Protein AF-A0A7Z9ITQ6-F1 (afdb_monomer_lite)

pLDDT: mean 70.05, std 17.31, range [33.81, 90.81]

Structure (mmCIF, N/CA/C/O backbone):
data_AF-A0A7Z9ITQ6-F1
#
_entry.id   AF-A0A7Z9ITQ6-F1
#
loop_
_atom_site.group_PDB
_atom_site.id
_atom_site.type_symbol
_atom_site.label_atom_id
_atom_site.label_alt_id
_atom_site.label_comp_id
_atom_site.label_asym_id
_atom_site.label_entity_id
_atom_site.label_seq_id
_atom_site.pdbx_PDB_ins_code
_atom_site.Cartn_x
_atom_site.Cartn_y
_atom_site.Cartn_z
_atom_site.occupancy
_atom_site.B_iso_or_equiv
_atom_site.auth_seq_id
_atom_site.auth_comp_id
_atom_site.auth_asym_id
_atom_site.auth_atom_id
_atom_site.pdbx_PDB_model_num
ATOM 1 N N . MET A 1 1 ? 19.413 -4.310 -3.654 1.00 45.41 1 MET A N 1
ATOM 2 C CA . MET A 1 1 ? 19.263 -5.150 -2.440 1.00 45.41 1 MET A CA 1
ATOM 3 C C . MET A 1 1 ? 18.713 -4.394 -1.232 1.00 45.41 1 MET A C 1
ATOM 5 O O . MET A 1 1 ? 17.780 -4.900 -0.629 1.00 45.41 1 MET A O 1
ATOM 9 N N . LEU A 1 2 ? 19.191 -3.185 -0.904 1.00 34.72 2 LEU A N 1
ATOM 10 C CA . LEU A 1 2 ? 18.734 -2.433 0.282 1.00 34.72 2 LEU A CA 1
ATOM 11 C C . LEU A 1 2 ? 17.208 -2.178 0.331 1.00 34.72 2 LEU A C 1
ATOM 13 O O . LEU A 1 2 ? 16.592 -2.287 1.383 1.00 34.72 2 LEU A O 1
ATOM 17 N N . LYS A 1 3 ? 16.576 -1.914 -0.822 1.00 33.81 3 LYS A N 1
ATOM 18 C CA . LYS A 1 3 ? 15.134 -1.613 -0.918 1.00 33.81 3 LYS A CA 1
ATOM 19 C C . LYS A 1 3 ? 14.226 -2.815 -0.610 1.00 33.81 3 LYS A C 1
ATOM 21 O O . LYS A 1 3 ? 13.152 -2.634 -0.055 1.00 33.81 3 LYS A O 1
ATOM 26 N N . THR A 1 4 ? 14.664 -4.034 -0.926 1.00 35.34 4 THR A N 1
ATOM 27 C CA . THR A 1 4 ? 13.891 -5.269 -0.694 1.00 35.34 4 THR A CA 1
ATOM 28 C C . THR A 1 4 ? 13.848 -5.637 0.791 1.00 35.34 4 THR A C 1
ATOM 30 O O . THR A 1 4 ? 12.830 -6.118 1.279 1.00 35.34 4 THR A O 1
ATOM 33 N N . VAL A 1 5 ? 14.929 -5.349 1.521 1.00 36.81 5 VAL A N 1
ATOM 34 C CA . VAL A 1 5 ? 15.033 -5.587 2.970 1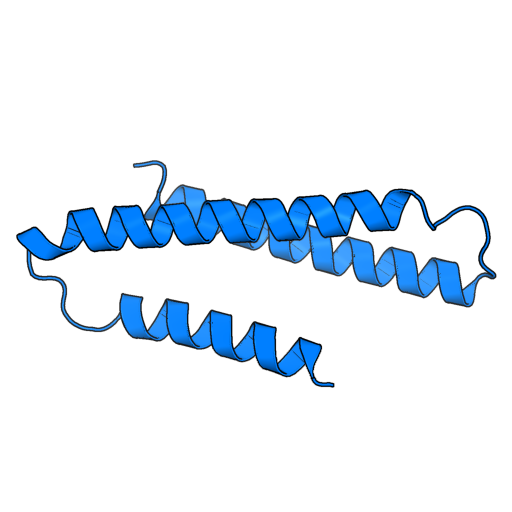.00 36.81 5 VAL A CA 1
ATOM 35 C C . VAL A 1 5 ? 14.080 -4.675 3.751 1.00 36.81 5 VAL A C 1
ATOM 37 O O . VAL A 1 5 ? 13.440 -5.123 4.696 1.00 36.81 5 VAL A O 1
ATOM 40 N N . ILE A 1 6 ? 13.909 -3.423 3.313 1.00 45.56 6 ILE A N 1
ATOM 41 C CA . ILE A 1 6 ? 13.018 -2.455 3.974 1.00 45.56 6 ILE A CA 1
ATOM 42 C C . ILE A 1 6 ? 11.551 -2.913 3.908 1.00 45.56 6 ILE A C 1
ATOM 44 O O . ILE A 1 6 ? 10.849 -2.861 4.913 1.00 45.56 6 ILE A O 1
ATOM 48 N N . VAL A 1 7 ? 11.098 -3.427 2.758 1.00 45.81 7 VAL A N 1
ATOM 49 C CA . VAL A 1 7 ? 9.707 -3.886 2.569 1.00 45.81 7 VAL A CA 1
ATOM 50 C C . VAL A 1 7 ? 9.381 -5.096 3.453 1.00 45.81 7 VAL A C 1
ATOM 52 O O . VAL A 1 7 ? 8.307 -5.149 4.050 1.00 45.81 7 VAL A O 1
ATOM 55 N N . ALA A 1 8 ? 10.317 -6.040 3.593 1.00 42.53 8 ALA A N 1
ATOM 56 C CA . ALA A 1 8 ? 10.130 -7.215 4.443 1.00 42.53 8 ALA A CA 1
ATOM 57 C C . ALA A 1 8 ? 10.061 -6.856 5.941 1.00 42.53 8 ALA A C 1
ATOM 59 O O . ALA A 1 8 ? 9.229 -7.402 6.667 1.00 42.53 8 ALA A O 1
ATOM 60 N N . CYS A 1 9 ? 10.881 -5.902 6.399 1.00 43.19 9 CYS A N 1
ATOM 61 C CA . CYS A 1 9 ? 10.867 -5.441 7.791 1.00 43.19 9 CYS A CA 1
ATOM 62 C C . CYS A 1 9 ? 9.580 -4.681 8.149 1.00 43.19 9 CYS A C 1
ATOM 64 O O . CYS A 1 9 ? 9.050 -4.869 9.242 1.00 43.19 9 CYS A O 1
ATOM 66 N N . VAL A 1 10 ? 9.043 -3.871 7.229 1.00 46.44 10 VAL A N 1
ATOM 67 C CA . VAL A 1 10 ? 7.763 -3.168 7.433 1.00 46.44 10 VAL A CA 1
ATOM 68 C C . VAL A 1 10 ? 6.604 -4.164 7.530 1.00 46.44 10 VAL A C 1
ATOM 70 O O . VAL A 1 10 ? 5.761 -4.027 8.412 1.00 46.44 10 VAL A O 1
ATOM 73 N N . GLY A 1 11 ? 6.598 -5.209 6.693 1.00 45.41 11 GLY A N 1
ATOM 74 C CA . GLY A 1 11 ? 5.610 -6.286 6.782 1.00 45.41 11 GLY A CA 1
ATOM 75 C C . GLY A 1 11 ? 5.631 -6.998 8.140 1.00 45.41 11 GLY A C 1
ATOM 76 O O . GLY A 1 11 ? 4.585 -7.173 8.755 1.00 45.41 11 GLY A O 1
ATOM 77 N N . LEU A 1 12 ? 6.815 -7.355 8.648 1.00 46.44 12 LEU A N 1
ATOM 78 C CA . LEU A 1 12 ? 6.969 -8.032 9.945 1.00 46.44 12 LEU A CA 1
ATOM 79 C C . LEU A 1 12 ? 6.531 -7.174 11.142 1.00 46.44 12 LEU A C 1
ATOM 81 O O . LEU A 1 12 ? 5.880 -7.707 12.038 1.00 46.44 12 LEU A O 1
ATOM 85 N N . LEU A 1 13 ? 6.827 -5.869 11.137 1.00 49.34 13 LEU A N 1
ATOM 86 C CA . LEU A 1 13 ? 6.400 -4.943 12.198 1.00 49.34 13 LEU A CA 1
ATOM 87 C C . LEU A 1 13 ? 4.871 -4.814 12.267 1.00 49.34 13 LEU A C 1
ATOM 89 O O . LEU A 1 13 ? 4.290 -4.844 13.352 1.00 49.34 13 LEU A O 1
ATOM 93 N N . ILE A 1 14 ? 4.212 -4.773 11.105 1.00 54.25 14 ILE A N 1
ATOM 94 C CA . ILE A 1 14 ? 2.746 -4.738 10.999 1.00 54.25 14 ILE A CA 1
ATOM 95 C C . ILE A 1 14 ? 2.110 -6.010 11.591 1.00 54.25 14 ILE A C 1
ATOM 97 O O . ILE A 1 14 ? 1.074 -5.935 12.251 1.00 54.25 14 ILE A O 1
ATOM 101 N N . PHE A 1 15 ? 2.731 -7.181 11.406 1.00 50.50 15 PHE A N 1
ATOM 102 C CA . PHE A 1 15 ? 2.215 -8.442 11.954 1.00 50.50 15 PHE A CA 1
ATOM 103 C C . PHE A 1 15 ? 2.551 -8.663 13.436 1.00 50.50 15 PHE A C 1
ATOM 105 O O . PHE A 1 15 ? 1.765 -9.308 14.134 1.00 50.50 15 PHE A O 1
ATOM 112 N N . SER A 1 16 ? 3.679 -8.146 13.942 1.00 49.31 16 SER A N 1
ATOM 113 C CA . SER A 1 16 ? 4.041 -8.293 15.360 1.00 49.31 16 SER A CA 1
ATOM 114 C C . SER A 1 16 ? 3.132 -7.484 16.284 1.00 49.31 16 SER A C 1
ATOM 116 O O . SER A 1 16 ? 2.749 -7.979 17.342 1.00 49.31 16 SER A O 1
ATOM 118 N N . GLU A 1 17 ? 2.718 -6.287 15.865 1.00 49.06 17 GLU A N 1
ATOM 119 C CA . GLU A 1 17 ? 1.804 -5.440 16.646 1.00 49.06 17 GLU A CA 1
ATOM 120 C C . GLU A 1 17 ? 0.343 -5.914 16.569 1.00 49.06 17 GLU A C 1
ATOM 122 O O . GLU A 1 17 ? -0.454 -5.643 17.463 1.00 49.06 17 GLU A O 1
ATOM 127 N N . ALA A 1 18 ? -0.014 -6.691 15.541 1.00 51.06 18 ALA A N 1
ATOM 128 C CA . ALA A 1 18 ? -1.356 -7.252 15.397 1.00 51.06 18 ALA A CA 1
ATOM 129 C C . ALA A 1 18 ? -1.628 -8.463 16.315 1.00 51.06 18 ALA A C 1
ATOM 131 O O . ALA A 1 18 ? -2.789 -8.831 16.498 1.00 51.06 18 ALA A O 1
ATOM 132 N N . LYS A 1 19 ? -0.589 -9.108 16.875 1.00 47.12 19 LYS A N 1
ATOM 133 C CA . LYS A 1 19 ? -0.727 -10.382 17.611 1.00 47.12 19 LYS A CA 1
ATOM 134 C C . LYS A 1 19 ? -0.562 -10.271 19.135 1.00 47.12 19 LYS A C 1
ATOM 136 O O . LYS A 1 19 ? -0.975 -11.192 19.835 1.00 47.12 19 LYS A O 1
ATOM 141 N N . ALA A 1 20 ? 0.006 -9.186 19.660 1.00 43.62 20 ALA A N 1
ATOM 142 C CA . ALA A 1 20 ? 0.254 -9.032 21.095 1.00 43.62 20 ALA A CA 1
ATOM 143 C C . ALA A 1 20 ? -0.819 -8.152 21.773 1.00 43.62 20 ALA A C 1
ATOM 145 O O . ALA A 1 20 ? -0.877 -6.952 21.548 1.00 43.62 20 ALA A O 1
ATOM 146 N N . ASP A 1 21 ? -1.666 -8.799 22.579 1.00 45.97 21 ASP A N 1
ATOM 147 C CA . ASP A 1 21 ? -2.540 -8.273 23.643 1.00 45.97 21 ASP A CA 1
ATOM 148 C C . ASP A 1 21 ? -3.340 -6.971 23.417 1.00 45.97 21 ASP A C 1
ATOM 150 O O . ASP A 1 21 ? -2.866 -5.846 23.549 1.00 45.97 21 ASP A O 1
ATOM 154 N N . TYR A 1 22 ? -4.650 -7.139 23.208 1.00 49.69 22 TYR A N 1
ATOM 155 C CA . TYR A 1 22 ? -5.621 -6.071 22.956 1.00 49.69 22 TYR A CA 1
ATOM 156 C C . TYR A 1 22 ? -6.528 -5.820 24.190 1.00 49.69 22 TYR A C 1
ATOM 158 O O . TYR A 1 22 ? -7.679 -6.274 24.223 1.00 49.69 22 TYR A O 1
ATOM 166 N N . GLN A 1 23 ? -6.064 -5.047 25.185 1.00 49.09 23 GLN A N 1
ATOM 167 C CA . GLN A 1 23 ? -6.915 -4.445 26.240 1.00 49.09 23 GLN A CA 1
ATOM 168 C C . GLN A 1 23 ? -7.513 -3.087 25.804 1.00 49.09 23 GLN A C 1
ATOM 170 O O . GLN A 1 23 ? -6.928 -2.349 25.019 1.00 49.09 23 GLN A O 1
ATOM 175 N N . ALA A 1 24 ? -8.731 -2.787 26.269 1.00 54.75 24 ALA A N 1
ATOM 176 C CA . ALA A 1 24 ? -9.729 -1.938 25.598 1.00 54.75 24 ALA A CA 1
ATOM 177 C C . ALA A 1 24 ? -9.433 -0.429 25.369 1.00 54.75 24 ALA A C 1
ATOM 179 O O . ALA A 1 24 ? -9.870 0.053 24.325 1.00 54.75 24 ALA A O 1
ATOM 180 N N . PRO A 1 25 ? -8.714 0.330 26.221 1.00 50.66 25 PRO A N 1
ATOM 181 C CA . PRO A 1 25 ? -8.497 1.768 25.982 1.00 50.66 25 PRO A CA 1
ATOM 182 C C . PRO A 1 25 ? -7.379 2.076 24.971 1.00 50.66 25 PRO A C 1
ATOM 184 O O . PRO A 1 25 ? -7.492 3.028 24.209 1.00 50.66 25 PRO A O 1
ATOM 187 N N . LEU A 1 26 ? -6.339 1.234 24.891 1.00 57.16 26 LEU A N 1
ATOM 188 C CA . LEU A 1 26 ? -5.233 1.379 23.926 1.00 57.16 26 LEU A CA 1
ATOM 189 C C . LEU A 1 26 ? -5.668 1.111 22.467 1.00 57.16 26 LEU A C 1
ATOM 191 O O . LEU A 1 26 ? -4.962 1.470 21.528 1.00 57.16 26 LEU A O 1
ATOM 195 N N . LYS A 1 27 ? -6.833 0.479 22.256 1.00 62.31 27 LYS A N 1
ATOM 196 C CA . LYS A 1 27 ? -7.280 -0.023 20.943 1.00 62.31 27 LYS A CA 1
ATOM 197 C C . LYS A 1 27 ? -7.529 1.074 19.919 1.00 62.31 27 LYS A C 1
ATOM 199 O O . LYS A 1 27 ? -7.262 0.866 18.738 1.00 62.31 27 LYS A O 1
ATOM 204 N N . GLN A 1 28 ? -8.089 2.204 20.342 1.00 69.19 28 GLN A N 1
ATOM 205 C CA . GLN A 1 28 ? -8.522 3.238 19.406 1.00 69.19 28 GLN A CA 1
ATOM 206 C C . GLN A 1 28 ? -7.349 4.091 18.928 1.00 69.19 28 GLN A C 1
ATOM 208 O O . GLN A 1 28 ? -7.267 4.377 17.735 1.00 69.19 28 GLN A O 1
ATOM 213 N N . ASP A 1 29 ? -6.397 4.393 19.809 1.00 74.38 29 ASP A N 1
ATOM 214 C CA . ASP A 1 29 ? -5.168 5.103 19.448 1.00 74.38 29 ASP A CA 1
ATOM 215 C C . ASP A 1 29 ? -4.254 4.236 18.576 1.00 74.38 29 ASP A C 1
ATOM 217 O O . ASP A 1 29 ? -3.734 4.716 17.565 1.00 74.38 29 ASP A O 1
ATOM 221 N N . ILE A 1 30 ? -4.135 2.937 18.890 1.00 74.25 30 ILE A N 1
ATOM 222 C CA . ILE A 1 30 ? -3.423 1.969 18.042 1.00 74.25 30 ILE A CA 1
ATOM 223 C C . ILE A 1 30 ? -4.101 1.858 16.674 1.00 74.25 30 ILE A C 1
ATOM 225 O O . ILE A 1 30 ? -3.422 1.990 15.660 1.00 74.25 30 ILE A O 1
ATOM 229 N N . LYS A 1 31 ? -5.432 1.686 16.612 1.00 78.31 31 LYS A N 1
ATOM 230 C CA . LYS A 1 31 ? -6.175 1.633 15.337 1.00 78.31 31 LYS A CA 1
ATOM 231 C C . LYS A 1 31 ? -5.988 2.922 14.534 1.00 78.31 31 LYS A C 1
ATOM 233 O O . LYS A 1 31 ? -5.723 2.859 13.339 1.00 78.31 31 LYS A O 1
ATOM 238 N N . THR A 1 32 ? -6.081 4.083 15.178 1.00 83.50 32 THR A N 1
ATOM 239 C CA . THR A 1 32 ? -5.919 5.391 14.523 1.00 83.50 32 THR A CA 1
ATOM 240 C C . THR A 1 32 ? -4.512 5.553 13.955 1.00 83.50 32 THR A C 1
ATOM 242 O O . THR A 1 32 ? -4.349 5.927 12.794 1.00 83.50 32 THR A O 1
ATOM 245 N N . THR A 1 33 ? -3.493 5.210 14.743 1.00 83.94 33 THR A N 1
ATOM 246 C CA . THR A 1 33 ? -2.085 5.256 14.324 1.00 83.94 33 THR A CA 1
ATOM 247 C C . THR A 1 33 ? -1.820 4.283 13.181 1.00 83.94 33 THR A C 1
ATOM 249 O O . THR A 1 33 ? -1.226 4.658 12.171 1.00 83.94 33 THR A O 1
ATOM 252 N N . PHE A 1 34 ? -2.321 3.055 13.301 1.00 81.81 34 PHE A N 1
ATOM 253 C CA . PHE A 1 34 ? -2.231 2.034 12.267 1.00 81.81 34 PHE A CA 1
ATOM 254 C C . PHE A 1 34 ? -2.854 2.513 10.952 1.00 81.81 34 PHE A C 1
ATOM 256 O O . PHE A 1 34 ? -2.193 2.495 9.916 1.00 81.81 34 PHE A O 1
ATOM 263 N N . CYS A 1 35 ? -4.087 3.019 10.985 1.00 85.75 35 CYS A N 1
ATOM 264 C CA . CYS A 1 35 ? -4.771 3.492 9.785 1.00 85.75 35 CYS A CA 1
ATOM 265 C C . CYS A 1 35 ? -4.071 4.696 9.149 1.00 85.75 35 CYS A C 1
ATOM 267 O O . CYS A 1 35 ? -3.885 4.713 7.93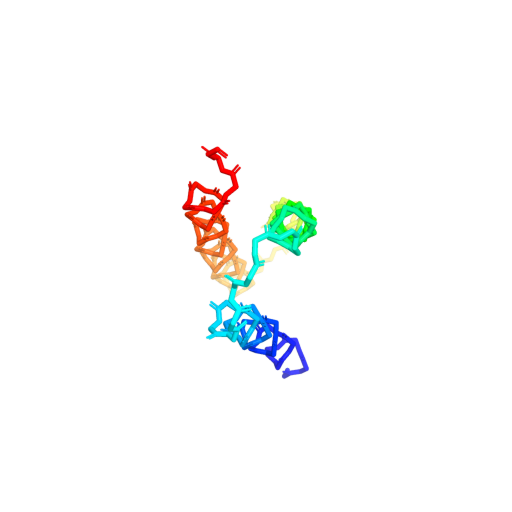4 1.00 85.75 35 CYS A O 1
ATOM 269 N N . LYS A 1 36 ? -3.573 5.643 9.952 1.00 89.25 36 LYS A N 1
ATOM 270 C CA . LYS A 1 36 ? -2.765 6.764 9.451 1.00 89.25 36 LYS A CA 1
ATOM 271 C C . LYS A 1 36 ? -1.480 6.289 8.759 1.00 89.25 36 LYS A C 1
ATOM 273 O O . LYS A 1 36 ? -1.091 6.833 7.727 1.00 89.25 36 LYS A O 1
ATOM 278 N N . ASN A 1 37 ? -0.837 5.248 9.289 1.00 86.56 37 ASN A N 1
ATOM 279 C CA . ASN A 1 37 ? 0.341 4.647 8.662 1.00 86.56 37 ASN A CA 1
ATOM 280 C C . ASN A 1 37 ? -0.007 3.967 7.329 1.00 86.56 37 ASN A C 1
ATOM 282 O O . ASN A 1 37 ? 0.724 4.143 6.353 1.00 86.56 37 ASN A O 1
ATOM 286 N N . ILE A 1 38 ? -1.125 3.236 7.262 1.00 86.75 38 ILE A N 1
ATOM 287 C CA . ILE A 1 38 ? -1.616 2.623 6.017 1.00 86.75 38 ILE A CA 1
ATOM 288 C C . ILE A 1 38 ? -1.924 3.690 4.961 1.00 86.75 38 ILE A C 1
ATOM 290 O O . ILE A 1 38 ? -1.516 3.536 3.809 1.00 86.75 38 ILE A O 1
ATOM 294 N N . GLU A 1 39 ? -2.570 4.794 5.335 1.00 90.31 39 GLU A N 1
ATOM 295 C CA . GLU A 1 39 ? -2.849 5.922 4.438 1.00 90.31 39 GLU A CA 1
ATOM 296 C C . GLU A 1 39 ? -1.555 6.554 3.894 1.00 90.31 39 GLU A C 1
ATOM 298 O O . GLU A 1 39 ? -1.397 6.729 2.680 1.00 90.31 39 GLU A O 1
ATOM 303 N N . GLY A 1 40 ? -0.586 6.828 4.775 1.00 88.69 40 GLY A N 1
ATOM 304 C CA . GLY A 1 40 ? 0.708 7.394 4.391 1.00 88.69 40 GLY A CA 1
ATOM 305 C C . GLY A 1 40 ? 1.500 6.487 3.443 1.00 88.69 40 GLY A C 1
ATOM 306 O O . GLY A 1 40 ? 2.011 6.944 2.418 1.00 88.69 40 GLY A O 1
ATOM 307 N N . GLN A 1 41 ? 1.554 5.184 3.735 1.00 86.69 41 GLN A N 1
ATOM 308 C CA . GLN A 1 41 ? 2.224 4.205 2.874 1.00 86.69 41 GLN A CA 1
ATOM 309 C C . GLN A 1 41 ? 1.516 4.041 1.522 1.00 86.69 41 GLN A C 1
ATOM 311 O O . GLN A 1 41 ? 2.182 3.984 0.487 1.00 86.69 41 GLN A O 1
ATOM 316 N N . THR A 1 42 ? 0.179 4.019 1.510 1.00 88.94 42 THR A N 1
ATOM 317 C CA . THR A 1 42 ? -0.615 3.935 0.272 1.00 88.94 42 THR A CA 1
ATOM 318 C C . THR A 1 42 ? -0.362 5.151 -0.616 1.00 88.94 42 THR A C 1
ATOM 320 O O . THR A 1 42 ? -0.122 4.999 -1.812 1.00 88.94 42 THR A O 1
ATOM 323 N N . THR A 1 43 ? -0.317 6.348 -0.028 1.00 90.81 43 THR A N 1
ATOM 324 C CA . THR A 1 43 ? -0.019 7.598 -0.743 1.00 90.81 43 THR A CA 1
ATOM 325 C C . THR A 1 43 ? 1.376 7.570 -1.368 1.00 90.81 43 THR A C 1
ATOM 327 O O . THR A 1 43 ? 1.543 7.885 -2.546 1.00 90.81 43 THR A O 1
ATOM 330 N N . MET A 1 44 ? 2.391 7.137 -0.614 1.00 88.00 44 MET A N 1
ATOM 331 C CA . MET A 1 44 ? 3.763 7.028 -1.121 1.00 88.00 44 MET A CA 1
ATOM 332 C C . MET A 1 44 ? 3.876 6.010 -2.268 1.00 88.00 44 MET A C 1
ATOM 334 O O . MET A 1 44 ? 4.554 6.265 -3.270 1.00 88.00 44 MET A O 1
ATOM 338 N N . LEU A 1 45 ? 3.193 4.871 -2.146 1.00 86.25 45 LEU A N 1
ATOM 339 C CA . LEU A 1 45 ? 3.164 3.840 -3.176 1.00 86.25 45 LEU A CA 1
ATOM 340 C C . LEU A 1 45 ? 2.451 4.327 -4.444 1.00 86.25 45 LEU A C 1
ATOM 342 O O . LEU A 1 45 ? 2.963 4.114 -5.541 1.00 86.25 45 LEU A O 1
ATOM 346 N N . MET A 1 46 ? 1.326 5.031 -4.297 1.00 85.81 46 MET A N 1
ATOM 347 C CA . MET A 1 46 ? 0.581 5.611 -5.416 1.00 85.81 46 MET A CA 1
ATOM 348 C C . MET A 1 46 ? 1.412 6.666 -6.155 1.00 85.81 46 MET A C 1
ATOM 350 O O . MET A 1 46 ? 1.503 6.636 -7.380 1.00 85.81 46 MET A O 1
ATOM 354 N N . ASN A 1 47 ? 2.104 7.544 -5.424 1.00 85.62 47 ASN A N 1
ATOM 355 C CA . ASN A 1 47 ? 3.008 8.532 -6.018 1.00 85.62 47 ASN A CA 1
ATOM 356 C C . ASN A 1 47 ? 4.140 7.865 -6.811 1.00 85.62 47 ASN A C 1
ATOM 358 O O . ASN A 1 47 ? 4.460 8.303 -7.913 1.00 85.62 47 ASN A O 1
ATOM 362 N N . THR A 1 48 ? 4.708 6.779 -6.279 1.00 80.94 48 THR A N 1
ATOM 363 C CA . THR A 1 48 ? 5.751 5.995 -6.961 1.00 80.94 48 THR A CA 1
ATOM 364 C C . THR A 1 48 ? 5.206 5.304 -8.214 1.00 80.94 48 THR A C 1
ATOM 366 O O . THR A 1 48 ? 5.871 5.259 -9.248 1.00 80.94 48 THR A O 1
ATOM 369 N N . TYR A 1 49 ? 3.989 4.761 -8.138 1.00 80.88 49 TYR A N 1
ATOM 370 C CA . TYR A 1 49 ? 3.319 4.143 -9.277 1.00 80.88 49 TYR A CA 1
ATOM 371 C C . TYR A 1 49 ? 3.097 5.162 -10.405 1.00 80.88 49 TYR A C 1
ATOM 373 O O . TYR A 1 49 ? 3.488 4.902 -11.543 1.00 80.88 49 TYR A O 1
ATOM 381 N N . ASN A 1 50 ? 2.570 6.343 -10.070 1.00 79.69 50 ASN A N 1
ATOM 382 C CA . ASN A 1 50 ? 2.302 7.424 -11.020 1.00 79.69 50 ASN A CA 1
ATOM 383 C C . ASN A 1 50 ? 3.592 8.035 -11.595 1.00 79.69 50 ASN A C 1
ATOM 385 O O . ASN A 1 50 ? 3.652 8.351 -12.779 1.00 79.69 50 ASN A O 1
ATOM 389 N N . SER A 1 51 ? 4.668 8.171 -10.806 1.00 75.69 51 SER A N 1
ATOM 390 C CA . SER A 1 51 ? 5.941 8.706 -11.320 1.00 75.69 51 SER A CA 1
ATOM 391 C C . SER A 1 51 ? 6.584 7.801 -12.372 1.00 75.69 51 SER A C 1
ATOM 393 O O . SER A 1 51 ? 7.252 8.289 -13.281 1.00 75.69 51 SER A O 1
ATOM 395 N N . ASN A 1 52 ? 6.361 6.488 -12.269 1.00 67.44 52 ASN A N 1
ATOM 396 C CA . ASN A 1 52 ? 6.856 5.508 -13.236 1.00 67.44 52 ASN A CA 1
ATOM 397 C C . ASN A 1 52 ? 6.048 5.496 -14.547 1.00 67.44 52 ASN A C 1
ATOM 399 O O . ASN A 1 52 ? 6.447 4.830 -15.498 1.00 67.44 52 ASN A O 1
ATOM 403 N N . GLU A 1 53 ? 4.925 6.214 -14.618 1.00 60.66 53 GLU A N 1
ATOM 404 C CA . GLU A 1 53 ? 4.131 6.365 -15.842 1.00 60.66 53 GLU A CA 1
ATOM 405 C C . GLU A 1 53 ? 4.750 7.393 -16.805 1.00 60.66 53 GLU A C 1
ATOM 407 O O . GLU A 1 53 ? 4.652 7.249 -18.020 1.00 60.66 53 GLU A O 1
ATOM 412 N N . ASN A 1 54 ? 5.495 8.370 -16.278 1.00 57.78 54 ASN A N 1
ATOM 413 C CA . ASN A 1 54 ? 6.125 9.425 -17.078 1.00 57.78 54 ASN A CA 1
ATOM 414 C C . ASN A 1 54 ? 7.474 9.021 -17.708 1.00 57.78 54 ASN A C 1
ATOM 416 O O . ASN A 1 54 ? 8.020 9.769 -18.517 1.00 57.78 54 ASN A O 1
ATOM 420 N N . SER A 1 55 ? 8.039 7.861 -17.352 1.00 57.88 55 SER A N 1
ATOM 421 C CA . SER A 1 55 ? 9.356 7.402 -17.827 1.00 57.88 55 SER A CA 1
ATOM 422 C C . SER A 1 55 ? 9.298 6.415 -19.003 1.00 57.88 55 SER A C 1
ATOM 424 O O . SER A 1 55 ? 10.344 6.001 -19.504 1.00 57.88 55 SER A O 1
ATOM 426 N N . VAL A 1 56 ? 8.099 6.050 -19.473 1.00 57.41 56 VAL A N 1
ATOM 427 C CA . VAL A 1 56 ? 7.894 4.961 -20.452 1.00 57.41 56 VAL A CA 1
ATOM 428 C C . VAL A 1 56 ? 8.278 5.348 -21.889 1.00 57.41 56 VAL A C 1
ATOM 430 O O . VAL A 1 56 ? 8.514 4.475 -22.722 1.00 57.41 56 VAL A O 1
ATOM 433 N N . ASP A 1 57 ? 8.423 6.639 -22.185 1.00 58.06 57 ASP A N 1
ATOM 434 C CA . ASP A 1 57 ? 8.456 7.129 -23.570 1.00 58.06 57 ASP A CA 1
ATOM 435 C C . ASP A 1 57 ? 9.854 7.152 -24.234 1.00 58.06 57 ASP A C 1
ATOM 437 O O . ASP A 1 57 ? 10.000 7.623 -25.358 1.00 58.06 57 ASP A O 1
ATOM 441 N N . ARG A 1 58 ? 10.927 6.679 -23.567 1.00 56.31 58 ARG A N 1
ATOM 442 C CA . ARG A 1 58 ? 12.317 6.828 -24.084 1.00 56.31 58 ARG A CA 1
ATOM 443 C C . ARG A 1 58 ? 13.253 5.612 -23.951 1.00 56.31 58 ARG A C 1
ATOM 445 O O . ARG A 1 58 ? 14.454 5.755 -24.166 1.00 56.31 58 ARG A O 1
ATOM 452 N N . GLY A 1 59 ? 12.746 4.430 -23.595 1.00 64.12 59 GLY A N 1
ATOM 453 C CA . GLY A 1 59 ? 13.564 3.228 -23.345 1.00 64.12 59 GLY A CA 1
ATOM 454 C C . GLY A 1 59 ? 13.568 2.196 -24.482 1.00 64.12 59 GLY A C 1
ATOM 455 O O . GLY A 1 59 ? 12.607 2.099 -25.245 1.00 64.12 59 GLY A O 1
ATOM 456 N N . ASN A 1 60 ? 14.629 1.383 -24.561 1.00 80.62 60 ASN A N 1
ATOM 457 C CA . ASN A 1 60 ? 14.648 0.157 -25.371 1.00 80.62 60 ASN A CA 1
ATOM 458 C C . ASN A 1 60 ? 13.696 -0.917 -24.778 1.00 80.62 60 ASN A C 1
ATOM 460 O O . ASN A 1 60 ? 13.101 -0.723 -23.715 1.00 80.62 60 ASN A O 1
ATOM 464 N N . GLU A 1 61 ? 13.515 -2.046 -25.471 1.00 78.88 61 GLU A N 1
ATOM 465 C CA . GLU A 1 61 ? 12.558 -3.099 -25.080 1.00 78.88 61 GLU A CA 1
ATOM 466 C C . GLU A 1 61 ? 12.806 -3.663 -23.667 1.00 78.88 61 GLU A C 1
ATOM 468 O O . GLU A 1 61 ? 11.860 -3.916 -22.922 1.00 78.88 61 GLU A O 1
ATOM 473 N N . GLU A 1 62 ? 14.068 -3.780 -23.257 1.00 79.69 62 GLU A N 1
ATOM 474 C CA . GLU A 1 62 ? 14.454 -4.237 -21.919 1.00 79.69 62 GLU A CA 1
ATOM 475 C C . GLU A 1 62 ? 13.977 -3.269 -20.825 1.00 79.69 62 GLU A C 1
ATOM 477 O O . GLU A 1 62 ? 13.326 -3.687 -19.865 1.00 79.69 62 GLU A O 1
ATOM 482 N N . VAL A 1 63 ? 14.192 -1.963 -21.022 1.00 76.81 63 VAL A N 1
ATOM 483 C CA . VAL A 1 63 ? 13.709 -0.915 -20.108 1.00 76.81 63 VAL A CA 1
ATOM 484 C C . VAL A 1 63 ? 12.179 -0.908 -20.041 1.00 76.81 63 VAL A C 1
ATOM 486 O O . VAL A 1 63 ? 11.600 -0.754 -18.965 1.00 76.81 63 VAL A O 1
ATOM 489 N N . ARG A 1 64 ? 11.495 -1.134 -21.169 1.00 77.06 64 ARG A N 1
ATOM 490 C CA . ARG A 1 64 ? 10.028 -1.237 -21.203 1.00 77.06 64 ARG A CA 1
ATOM 491 C C . ARG A 1 64 ? 9.526 -2.435 -20.391 1.00 77.06 64 ARG A C 1
ATOM 493 O O . ARG A 1 64 ? 8.587 -2.285 -19.609 1.00 77.06 64 ARG A O 1
ATOM 500 N N . ASN A 1 65 ? 10.160 -3.597 -20.537 1.00 82.00 65 ASN A N 1
ATOM 501 C CA . ASN A 1 65 ? 9.807 -4.807 -19.792 1.00 82.00 65 ASN A CA 1
ATOM 502 C C . ASN A 1 65 ? 10.035 -4.638 -18.284 1.00 82.00 65 ASN A C 1
ATOM 504 O O . ASN A 1 65 ? 9.200 -5.059 -17.477 1.00 82.00 65 ASN A 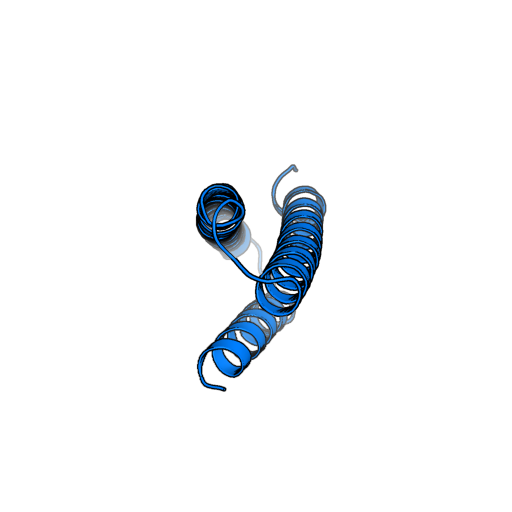O 1
ATOM 508 N N . GLU A 1 66 ? 11.121 -3.972 -17.891 1.00 80.69 66 GLU A N 1
ATOM 509 C CA . GLU A 1 66 ? 11.385 -3.655 -16.489 1.00 80.69 66 GLU A CA 1
ATOM 510 C C . GLU A 1 66 ? 10.327 -2.704 -15.909 1.00 80.69 66 GLU A C 1
ATOM 512 O O . GLU A 1 66 ? 9.786 -2.967 -14.832 1.00 80.69 66 GLU A O 1
ATOM 517 N N . ILE A 1 67 ? 9.943 -1.658 -16.646 1.00 77.44 67 ILE A N 1
ATOM 518 C CA . ILE A 1 67 ? 8.873 -0.737 -16.239 1.00 77.44 67 ILE A CA 1
ATOM 519 C C . ILE A 1 67 ? 7.542 -1.479 -16.068 1.00 77.44 67 ILE A C 1
ATOM 521 O O . ILE A 1 6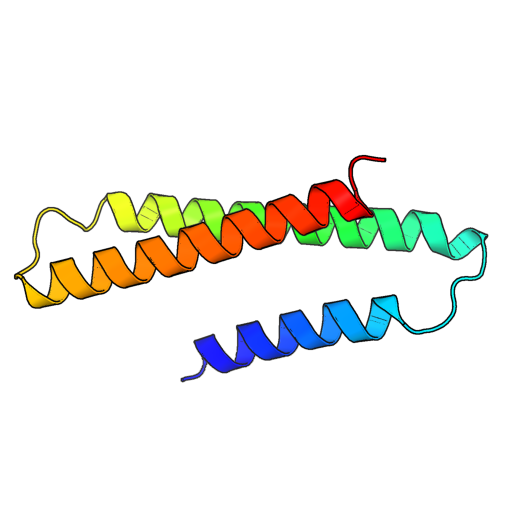7 ? 6.870 -1.305 -15.049 1.00 77.44 67 ILE A O 1
ATOM 525 N N . VAL A 1 68 ? 7.157 -2.339 -17.017 1.00 81.69 68 VAL A N 1
ATOM 526 C CA . VAL A 1 68 ? 5.924 -3.143 -16.922 1.00 81.69 68 VAL A CA 1
ATOM 527 C C . VAL A 1 68 ? 5.941 -4.022 -15.670 1.00 81.69 68 VAL A C 1
ATOM 529 O O . VAL A 1 68 ? 4.956 -4.066 -14.925 1.00 81.69 68 VAL A O 1
ATOM 532 N N . ARG A 1 69 ? 7.075 -4.671 -15.380 1.00 80.94 69 ARG A N 1
ATOM 533 C CA . ARG A 1 69 ? 7.250 -5.466 -14.160 1.00 80.94 69 ARG A CA 1
ATOM 534 C C . ARG A 1 69 ? 7.088 -4.610 -12.902 1.00 80.94 69 ARG A C 1
ATOM 536 O O . ARG A 1 69 ? 6.358 -5.007 -11.993 1.00 80.94 69 ARG A O 1
ATOM 543 N N . ILE A 1 70 ? 7.725 -3.439 -12.850 1.00 81.62 70 ILE A N 1
ATOM 544 C CA . ILE A 1 70 ? 7.619 -2.502 -11.722 1.00 81.62 70 ILE A CA 1
ATOM 545 C C . ILE A 1 70 ? 6.163 -2.058 -11.517 1.00 81.62 70 ILE A C 1
ATOM 547 O O . ILE A 1 70 ? 5.691 -2.035 -10.379 1.00 81.62 70 ILE A O 1
ATOM 551 N N . ARG A 1 71 ? 5.417 -1.774 -12.595 1.00 80.56 71 ARG A N 1
ATOM 552 C CA . ARG A 1 71 ? 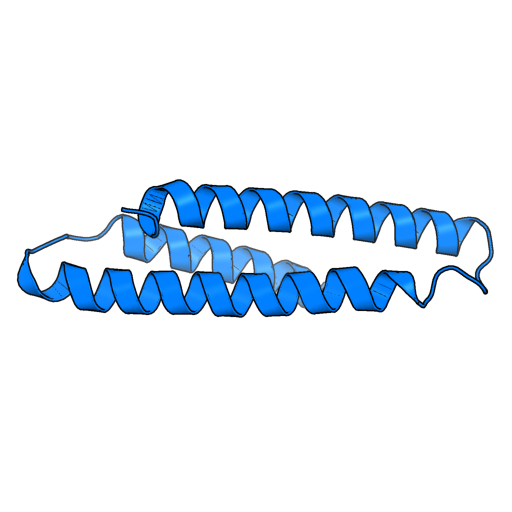3.990 -1.412 -12.513 1.00 80.56 71 ARG A CA 1
ATOM 553 C C . ARG A 1 71 ? 3.138 -2.548 -11.954 1.00 80.56 71 ARG A C 1
ATOM 555 O O . ARG A 1 71 ? 2.311 -2.298 -11.082 1.00 80.56 71 ARG A O 1
ATOM 562 N N . SER A 1 72 ? 3.353 -3.782 -12.407 1.00 83.38 72 SER A N 1
ATOM 563 C CA . SER A 1 72 ? 2.620 -4.953 -11.905 1.00 83.38 72 SER A CA 1
ATOM 564 C C . SER A 1 72 ? 2.829 -5.165 -10.396 1.00 83.38 72 SER A C 1
ATOM 566 O O . SER A 1 72 ? 1.872 -5.378 -9.645 1.00 83.38 72 SER A O 1
ATOM 568 N N . ILE A 1 73 ? 4.070 -4.999 -9.922 1.00 83.75 73 ILE A N 1
ATOM 569 C CA . ILE A 1 73 ? 4.399 -5.052 -8.489 1.00 83.75 73 ILE A CA 1
ATOM 570 C C . ILE A 1 73 ? 3.707 -3.912 -7.731 1.00 83.75 73 ILE A C 1
ATOM 572 O O . ILE A 1 73 ? 3.088 -4.150 -6.695 1.00 83.75 73 ILE A O 1
ATOM 576 N N . GLY A 1 74 ? 3.775 -2.683 -8.254 1.00 84.69 74 GLY A N 1
ATOM 577 C CA . GLY A 1 74 ? 3.124 -1.520 -7.649 1.00 84.69 74 GLY A CA 1
ATOM 578 C C . GLY A 1 74 ? 1.614 -1.706 -7.494 1.00 84.69 74 GLY A C 1
ATOM 579 O O . GLY A 1 74 ? 1.081 -1.480 -6.410 1.00 84.69 74 GLY A O 1
ATOM 580 N N . LEU A 1 75 ? 0.941 -2.202 -8.536 1.00 85.75 75 LEU A N 1
ATOM 581 C CA . LEU A 1 75 ? -0.497 -2.475 -8.512 1.00 85.75 75 LEU A CA 1
ATOM 582 C C . LEU A 1 75 ? -0.861 -3.571 -7.500 1.00 85.75 75 LEU A C 1
ATOM 584 O O . LEU A 1 75 ? -1.829 -3.434 -6.755 1.00 85.75 75 LEU A O 1
ATOM 588 N N . THR A 1 76 ? -0.061 -4.637 -7.430 1.00 87.75 76 THR A N 1
ATOM 589 C CA . THR A 1 76 ? -0.254 -5.717 -6.448 1.00 87.75 76 THR A CA 1
ATOM 590 C C . THR A 1 76 ? -0.162 -5.185 -5.018 1.00 87.75 76 THR A C 1
ATOM 592 O O . THR A 1 76 ? -1.018 -5.485 -4.185 1.00 87.75 76 THR A O 1
ATOM 595 N N . ASN A 1 77 ? 0.833 -4.339 -4.744 1.00 86.06 77 ASN A N 1
ATOM 596 C CA . ASN A 1 77 ? 1.002 -3.724 -3.432 1.00 86.06 77 ASN A CA 1
ATOM 597 C C . ASN A 1 77 ? -0.152 -2.763 -3.099 1.00 86.06 77 ASN A C 1
ATOM 599 O O . ASN A 1 77 ? -0.631 -2.771 -1.968 1.00 86.06 77 ASN A O 1
ATOM 603 N N . LEU A 1 78 ? -0.644 -1.978 -4.067 1.00 88.38 78 LEU A N 1
ATOM 604 C CA . LEU A 1 78 ? -1.791 -1.083 -3.861 1.00 88.38 78 LEU A CA 1
ATOM 605 C C . LEU A 1 78 ? -3.056 -1.874 -3.506 1.00 88.38 78 LEU A C 1
ATOM 607 O O . LEU A 1 78 ? -3.750 -1.526 -2.552 1.00 88.38 78 LEU A O 1
ATOM 611 N N . ASN A 1 79 ? -3.314 -2.982 -4.206 1.00 88.69 79 ASN A N 1
ATOM 612 C CA . ASN A 1 79 ? -4.441 -3.866 -3.901 1.00 88.69 79 ASN A CA 1
ATOM 613 C C . ASN A 1 79 ? -4.329 -4.484 -2.500 1.00 88.69 79 ASN A C 1
ATOM 615 O O . ASN A 1 79 ? -5.319 -4.571 -1.774 1.00 88.69 79 ASN A O 1
ATOM 619 N N . PHE A 1 80 ? -3.126 -4.888 -2.092 1.00 87.94 80 PHE A N 1
ATOM 620 C CA . PHE A 1 80 ? -2.891 -5.396 -0.742 1.00 87.94 80 PHE A CA 1
ATOM 621 C C . PHE A 1 80 ? -3.194 -4.338 0.332 1.00 87.94 80 PHE A C 1
ATOM 623 O O . PHE A 1 80 ? -3.914 -4.626 1.288 1.00 87.94 80 PHE A O 1
ATOM 630 N N . MET A 1 81 ? -2.722 -3.102 0.142 1.00 88.38 81 MET A N 1
ATOM 631 C CA . MET A 1 81 ? -2.990 -1.992 1.065 1.00 88.38 81 MET A CA 1
ATOM 632 C C . MET A 1 81 ? -4.483 -1.649 1.141 1.00 88.38 81 MET A C 1
ATOM 634 O O . MET A 1 81 ? -5.005 -1.428 2.234 1.00 88.38 81 MET A O 1
ATOM 638 N N . ALA A 1 82 ? -5.194 -1.680 0.010 1.00 87.38 82 ALA A N 1
ATOM 639 C CA . ALA A 1 82 ? -6.642 -1.478 -0.028 1.00 87.38 82 ALA A CA 1
ATOM 640 C C . ALA A 1 82 ? -7.394 -2.550 0.781 1.00 87.38 82 ALA A C 1
ATOM 642 O O . ALA A 1 82 ? -8.299 -2.226 1.552 1.00 87.38 82 ALA A O 1
ATOM 643 N N . ASN A 1 83 ? -6.984 -3.817 0.676 1.00 86.94 83 ASN A N 1
ATOM 644 C CA . ASN A 1 83 ? -7.581 -4.900 1.460 1.00 86.94 83 ASN A CA 1
ATOM 645 C C . ASN A 1 83 ? -7.341 -4.724 2.967 1.00 86.94 83 ASN A C 1
ATOM 647 O O . ASN A 1 83 ? -8.261 -4.933 3.759 1.00 86.94 83 ASN A O 1
ATOM 651 N N . ILE A 1 84 ? -6.140 -4.292 3.373 1.00 83.94 84 ILE A N 1
ATOM 652 C CA . ILE A 1 84 ? -5.850 -3.952 4.775 1.00 83.94 84 ILE A CA 1
ATOM 653 C C . ILE A 1 84 ? -6.761 -2.815 5.249 1.00 83.94 84 ILE A C 1
ATOM 655 O O . ILE A 1 84 ? -7.376 -2.920 6.311 1.00 83.94 84 ILE A O 1
ATOM 659 N N . TRP A 1 85 ? -6.891 -1.747 4.460 1.00 86.00 85 TRP A N 1
ATOM 660 C CA . TRP A 1 85 ? -7.745 -0.613 4.808 1.00 86.00 85 TRP A CA 1
ATOM 661 C C . TRP A 1 85 ? -9.200 -1.039 5.037 1.00 86.00 85 TRP A C 1
ATOM 663 O O . TRP A 1 85 ? -9.798 -0.693 6.056 1.00 86.00 85 TRP A O 1
ATOM 673 N N . VAL A 1 86 ? -9.765 -1.845 4.135 1.00 83.81 86 VAL A N 1
ATOM 674 C CA . VAL A 1 86 ? -11.134 -2.364 4.277 1.00 83.81 86 VAL A CA 1
ATOM 675 C C . VAL A 1 86 ? -11.281 -3.232 5.529 1.00 83.81 86 VAL A C 1
ATOM 677 O O . VAL A 1 86 ? -12.262 -3.099 6.259 1.00 83.81 86 VAL A O 1
ATOM 680 N N . ALA A 1 87 ? -10.313 -4.106 5.805 1.00 81.12 87 ALA A N 1
ATOM 681 C CA . ALA A 1 87 ? -10.389 -5.034 6.930 1.00 81.12 87 ALA A CA 1
ATOM 682 C C . ALA A 1 87 ? -10.290 -4.337 8.300 1.00 81.12 87 ALA A C 1
ATOM 684 O O . ALA A 1 87 ? -10.987 -4.736 9.241 1.00 81.12 87 ALA A O 1
ATOM 685 N N . PHE A 1 88 ? -9.441 -3.309 8.409 1.00 79.94 88 PHE A N 1
ATOM 686 C CA . PHE A 1 88 ? -9.022 -2.743 9.695 1.00 79.94 88 PHE A CA 1
ATOM 687 C C . PHE A 1 88 ? -9.417 -1.275 9.916 1.00 79.94 88 PHE A C 1
ATOM 689 O O . PHE A 1 88 ? -9.557 -0.873 11.070 1.00 79.94 88 PHE A O 1
ATOM 696 N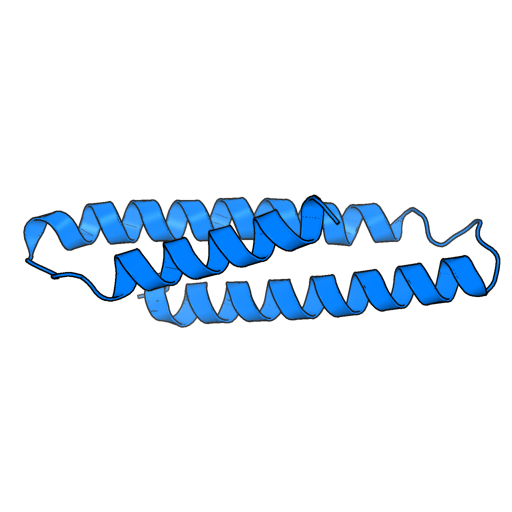 N . CYS A 1 89 ? -9.627 -0.485 8.860 1.00 80.50 89 CYS A N 1
ATOM 697 C CA . CYS A 1 89 ? -9.814 0.970 8.948 1.00 80.50 89 CYS A CA 1
ATOM 698 C C . CYS A 1 89 ? -11.207 1.450 8.530 1.00 80.50 89 CYS A C 1
ATOM 700 O O . CYS A 1 89 ? -11.705 2.412 9.105 1.00 80.50 89 CYS A O 1
ATOM 702 N N . ASN A 1 90 ? -11.869 0.762 7.596 1.00 76.50 90 ASN A N 1
ATOM 703 C CA . ASN A 1 90 ? -13.184 1.146 7.069 1.00 76.50 90 ASN A CA 1
ATOM 704 C C . ASN A 1 90 ? -14.377 0.617 7.903 1.00 76.50 90 ASN A C 1
ATOM 706 O O . ASN A 1 90 ? -15.400 0.223 7.345 1.00 76.50 90 ASN A O 1
ATOM 710 N N . LYS A 1 91 ? -14.223 0.547 9.232 1.00 58.53 91 LYS A N 1
ATOM 711 C CA . LYS A 1 91 ? -15.250 0.094 10.188 1.00 58.53 91 LYS A CA 1
ATOM 712 C C . LYS A 1 91 ? -15.481 1.118 11.279 1.00 58.53 91 LYS A C 1
ATOM 714 O O . LYS A 1 91 ? -14.457 1.502 11.904 1.00 58.53 91 LYS A O 1
#

Secondary structure (DSSP, 8-state):
-HHHHHHHHHHHHHHHHHHS---TTHHHHHHHHHHHHHHHHHHHHHHHHHHTTTTGGG--HHHHHHHHHHHHHHHHHHHHHHHHHHHHT--

Sequence (91 aa):
MLKTVIVACVGLLIFSEAKADYQAPLKQDIKTTFCKNIEGQTTMLMNTYNSNENSVDRGNEEVRNEIVRIRSIGLTNLNFMANIWVAFCNK

Foldseek 3Di:
DVVVVVVVVVVVVLVVVVPPDDDPPVVVVVLVVSLVVLVVVLVVLVVVLVVLVVVCPDDDPVVNVVSVVSNVVSVVVNVVSVVVCVVRPVD

Radius of gyration: 16.6 Å; chains: 1; bounding box: 34×20×52 Å